Protein AF-A0A9E2JBS3-F1 (afdb_monomer)

Solvent-accessible surface area (backbone atoms only — not comparable to full-atom values): 6811 Å² total; per-residue (Å²): 110,53,57,52,73,62,52,55,71,36,64,72,59,61,75,48,50,37,86,82,54,33,52,64,58,55,45,61,73,42,52,77,79,53,98,64,44,78,82,52,82,75,61,72,73,41,30,28,50,31,36,39,32,53,93,94,44,78,44,39,32,37,34,39,38,42,78,88,48,79,41,70,43,29,64,49,94,67,58,65,69,61,54,50,55,51,40,38,75,77,50,38,95,75,54,71,74,45,70,38,59,66,47,70,72,57,49,54,50,52,32,59,76,50,74,103

Mean predicted aligned error: 6.2 Å

Radius of gyration: 14.6 Å; Cα contacts (8 Å, |Δi|>4): 167; chains: 1; bounding box: 32×40×29 Å

Nearest PDB structures (foldseek):
  6uz7-assembly1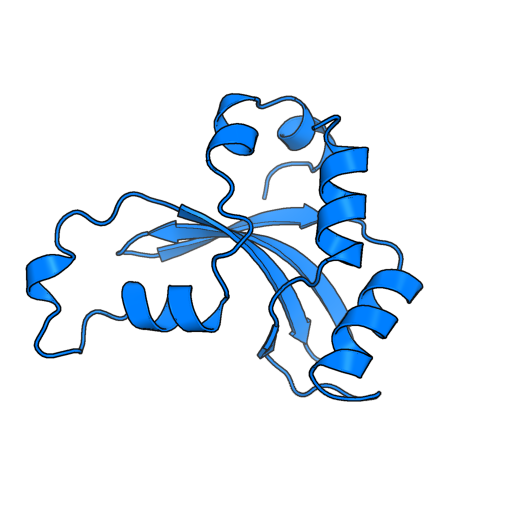_AD  TM=4.149E-01  e=2.545E+00  Kluyveromyces lactis
  3j6y-assembly1_L5  TM=4.535E-01  e=3.059E+00  Saccharomyces cerevisiae W303
  7old-assembly1_LD  TM=3.793E-01  e=2.545E+00  Thermochaetoides thermophila DSM 1495
  8s4y-assembly1_B  TM=1.796E-01  e=2.478E-01  Mus musculus

Foldseek 3Di:
DDEPVVQLVPVVNVVQEDQPDWPVNLCVLLPPPDPVSVVNPPPDWGWYWKWFDDPNDTWIFIWTGDSVDIDTPDTDPDDPVQRQVQCCVPARNDRDGDIGHGDPSVVVVVCVVSVD

Secondary structure (DSSP, 8-state):
---HHHHTT-HHHHHTEESS--HHHHHHHH-TTSTTGGGGTTPPPEEEEEEEEETTEEEEEEEEE-SS-EEEEEEE---HHHHHHHHHHHH-SSPPSEEEE--HHHHHHHHHHHT-

pLDDT: mean 84.28, std 11.68, range [48.59, 95.06]

Structure (mmCIF, N/CA/C/O backbone):
data_AF-A0A9E2JBS3-F1
#
_entry.id   AF-A0A9E2JBS3-F1
#
loop_
_atom_site.group_PDB
_atom_site.id
_atom_site.type_symbol
_atom_site.label_atom_id
_atom_site.label_alt_id
_atom_site.label_comp_id
_atom_site.label_asym_id
_atom_site.label_entity_id
_atom_site.label_seq_id
_atom_site.pdbx_PDB_ins_code
_atom_site.Cartn_x
_atom_site.Cartn_y
_atom_site.Cartn_z
_atom_site.occupancy
_atom_site.B_iso_or_equiv
_atom_site.auth_seq_id
_atom_site.auth_comp_id
_atom_site.auth_asym_id
_atom_site.auth_atom_id
_atom_site.pdbx_PDB_model_num
ATOM 1 N N . MET A 1 1 ? 2.990 -4.356 13.811 1.00 72.94 1 MET A N 1
ATOM 2 C CA . MET A 1 1 ? 2.050 -4.595 12.699 1.00 72.94 1 MET A CA 1
ATOM 3 C C . MET A 1 1 ? 0.724 -5.056 13.275 1.00 72.94 1 MET A C 1
ATOM 5 O O . MET A 1 1 ? 0.736 -5.843 14.217 1.00 72.94 1 MET A O 1
ATOM 9 N N . ARG A 1 2 ? -0.383 -4.508 12.773 1.00 83.75 2 ARG A N 1
ATOM 10 C CA . ARG A 1 2 ? -1.760 -4.911 13.084 1.00 83.75 2 ARG A CA 1
ATOM 11 C C . ARG A 1 2 ? -2.149 -6.144 12.271 1.00 83.75 2 ARG A C 1
ATOM 13 O O . ARG A 1 2 ? -1.603 -6.354 11.185 1.00 83.75 2 ARG A O 1
ATOM 20 N N . ASP A 1 3 ? -3.118 -6.904 12.770 1.00 89.62 3 ASP A N 1
ATOM 21 C CA . ASP A 1 3 ? -3.719 -8.004 12.017 1.00 89.62 3 ASP A CA 1
ATOM 22 C C . ASP A 1 3 ? -4.561 -7.473 10.844 1.00 89.62 3 ASP A C 1
ATOM 24 O O . ASP A 1 3 ? -5.251 -6.454 10.961 1.00 89.62 3 ASP A O 1
ATOM 28 N N . TRP A 1 4 ? -4.511 -8.166 9.705 1.00 89.06 4 TRP A N 1
ATOM 29 C CA . TRP A 1 4 ? -5.270 -7.793 8.509 1.00 89.06 4 TRP A CA 1
ATOM 30 C C . TRP A 1 4 ? -6.784 -7.796 8.761 1.00 89.06 4 TRP A C 1
ATOM 32 O O . TRP A 1 4 ? -7.492 -6.898 8.306 1.00 89.06 4 TRP A O 1
ATOM 42 N N . ASN A 1 5 ? -7.300 -8.762 9.526 1.00 87.88 5 ASN A N 1
ATOM 43 C CA . ASN A 1 5 ? -8.735 -8.864 9.793 1.00 87.88 5 ASN A CA 1
ATOM 44 C C . ASN A 1 5 ? -9.223 -7.772 10.745 1.00 87.88 5 ASN A C 1
ATOM 46 O O . ASN A 1 5 ? -10.348 -7.295 10.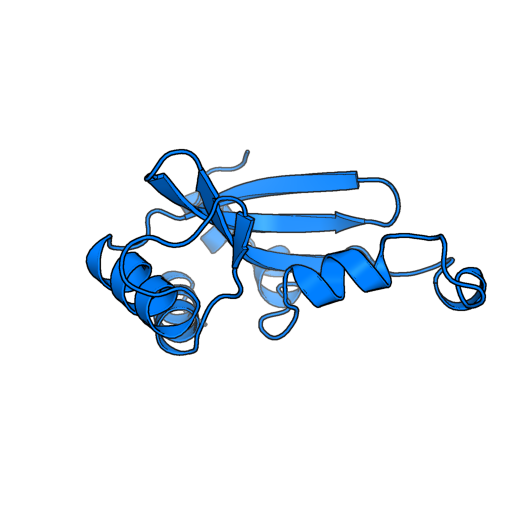601 1.00 87.88 5 ASN A O 1
ATOM 50 N N . GLU A 1 6 ? -8.386 -7.334 11.685 1.00 87.75 6 GLU A N 1
ATOM 51 C CA . GLU A 1 6 ? -8.694 -6.166 12.516 1.00 87.75 6 GLU A CA 1
ATOM 52 C C . GLU A 1 6 ? -8.755 -4.891 11.668 1.00 87.75 6 GLU A C 1
ATOM 54 O O . GLU A 1 6 ? -9.689 -4.099 11.807 1.00 87.75 6 GLU A O 1
ATOM 59 N N . LEU A 1 7 ? -7.805 -4.719 10.742 1.00 88.62 7 LEU A N 1
ATOM 60 C CA . LEU A 1 7 ? -7.732 -3.537 9.883 1.00 88.62 7 LEU A CA 1
ATOM 61 C C . LEU A 1 7 ? -8.937 -3.406 8.943 1.00 88.62 7 LEU A C 1
ATOM 63 O O . LEU A 1 7 ? -9.438 -2.298 8.756 1.00 88.62 7 LEU A O 1
ATOM 67 N N . LYS A 1 8 ? -9.452 -4.525 8.418 1.00 86.88 8 LYS A N 1
ATOM 68 C CA . LYS A 1 8 ? -10.666 -4.547 7.582 1.00 86.88 8 LYS A CA 1
ATOM 69 C C . LYS A 1 8 ? -11.908 -3.977 8.282 1.00 86.88 8 LYS A C 1
ATOM 71 O O . LYS A 1 8 ? -12.832 -3.529 7.614 1.00 86.88 8 LYS A O 1
ATOM 76 N N . ASN A 1 9 ? -11.941 -3.959 9.616 1.00 86.81 9 ASN A N 1
ATOM 77 C CA . ASN A 1 9 ? -13.067 -3.418 10.383 1.00 86.81 9 ASN A CA 1
ATOM 78 C C . ASN A 1 9 ? -12.898 -1.930 10.757 1.00 86.81 9 ASN A C 1
ATOM 80 O O . ASN A 1 9 ? -13.852 -1.294 11.214 1.00 86.81 9 ASN A O 1
ATOM 84 N N . ASP A 1 10 ? -11.712 -1.350 10.554 1.00 89.12 10 ASP A N 1
ATOM 85 C CA . ASP A 1 10 ? -11.393 0.034 10.914 1.00 89.12 10 ASP A CA 1
ATOM 86 C C . ASP A 1 10 ? -11.759 0.996 9.770 1.00 89.12 10 ASP A C 1
ATOM 88 O O . ASP A 1 10 ? -10.940 1.361 8.924 1.00 89.12 10 ASP A O 1
ATOM 92 N N . ARG A 1 11 ? -13.028 1.424 9.740 1.00 86.25 11 ARG A N 1
ATOM 93 C CA . ARG A 1 11 ? -13.557 2.315 8.689 1.00 86.25 11 ARG A CA 1
ATOM 94 C C . ARG A 1 11 ? -12.809 3.644 8.568 1.00 86.25 11 ARG A C 1
ATOM 96 O O . ARG A 1 11 ? -12.777 4.212 7.479 1.00 86.25 11 ARG A O 1
ATOM 103 N N . GLU A 1 12 ? -12.229 4.150 9.654 1.00 86.56 12 GLU A N 1
ATOM 104 C CA . GLU A 1 12 ? -11.441 5.387 9.627 1.00 86.56 12 GLU A CA 1
ATOM 105 C C . GLU A 1 12 ? -10.130 5.177 8.866 1.00 86.56 12 GLU A C 1
ATOM 107 O O . GLU A 1 12 ? -9.744 6.015 8.050 1.00 86.56 12 GLU A O 1
ATOM 112 N N . VAL A 1 13 ? -9.470 4.035 9.081 1.00 87.19 13 VAL A N 1
ATOM 113 C CA . VAL A 1 13 ? -8.275 3.653 8.320 1.00 87.19 13 VAL A CA 1
ATOM 114 C C . VAL A 1 13 ? -8.619 3.451 6.851 1.00 87.19 13 VAL A C 1
ATOM 116 O O . VAL A 1 13 ? -7.955 4.052 6.009 1.00 87.19 13 VAL A O 1
ATOM 119 N N . LEU A 1 14 ? -9.676 2.693 6.539 1.00 87.44 14 LEU A N 1
ATOM 120 C CA . LEU A 1 14 ? -10.071 2.404 5.154 1.00 87.44 14 LEU A CA 1
ATOM 121 C C . LEU A 1 14 ? -10.333 3.674 4.330 1.00 87.44 14 LEU A C 1
ATOM 123 O O . LEU A 1 14 ? -9.894 3.773 3.187 1.00 87.44 14 LEU A O 1
ATOM 127 N N . ARG A 1 15 ? -10.990 4.683 4.918 1.00 87.50 15 ARG A N 1
ATOM 128 C CA . ARG A 1 15 ? -11.279 5.963 4.240 1.00 87.50 15 ARG A CA 1
ATOM 129 C C . ARG A 1 15 ? -10.048 6.834 3.999 1.00 87.50 15 ARG A C 1
ATOM 131 O O . ARG A 1 15 ? -10.128 7.775 3.215 1.00 87.50 15 ARG A O 1
ATOM 138 N N . ARG A 1 16 ? -8.945 6.566 4.697 1.00 89.62 16 ARG A N 1
ATOM 139 C CA . ARG A 1 16 ? -7.684 7.310 4.578 1.00 89.62 16 ARG A CA 1
ATOM 140 C C . ARG A 1 16 ? -6.690 6.658 3.620 1.00 89.62 16 ARG A C 1
ATOM 142 O O . ARG A 1 16 ? -5.609 7.216 3.438 1.00 89.62 16 ARG A O 1
ATOM 149 N N . ILE A 1 17 ? -7.021 5.489 3.069 1.00 91.19 17 ILE A N 1
ATOM 150 C CA . ILE A 1 17 ? -6.180 4.806 2.090 1.00 91.19 17 ILE A CA 1
ATOM 151 C C . ILE A 1 17 ? -6.217 5.603 0.791 1.00 91.19 17 ILE A C 1
ATOM 153 O O . ILE A 1 17 ? -7.269 5.781 0.178 1.00 91.19 17 ILE A O 1
ATOM 157 N N . ASP A 1 18 ? -5.047 6.081 0.400 1.00 90.31 18 ASP A N 1
ATOM 158 C CA . ASP A 1 18 ? -4.783 6.624 -0.913 1.00 90.31 18 ASP A CA 1
ATOM 159 C C . ASP A 1 18 ? -4.420 5.461 -1.841 1.00 90.31 18 ASP A C 1
ATOM 161 O O . ASP A 1 18 ? -3.400 4.789 -1.668 1.00 90.31 18 ASP A O 1
ATOM 165 N N . TRP A 1 19 ? -5.322 5.175 -2.777 1.00 89.00 19 TRP A N 1
ATOM 166 C CA . TRP A 1 19 ? -5.190 4.071 -3.723 1.00 89.00 19 TRP A CA 1
ATOM 167 C C . TRP A 1 19 ? -4.288 4.417 -4.903 1.00 89.00 19 TRP A C 1
ATOM 169 O O . TRP A 1 19 ? -3.769 3.505 -5.548 1.00 89.00 19 TRP A O 1
ATOM 179 N N . ASP A 1 20 ? -4.135 5.709 -5.194 1.00 87.81 20 ASP A N 1
ATOM 180 C CA . ASP A 1 20 ? -3.410 6.211 -6.358 1.00 87.81 20 ASP A CA 1
ATOM 181 C C . ASP A 1 20 ? -1.968 6.595 -6.009 1.00 87.81 20 ASP A C 1
ATOM 183 O O . ASP A 1 20 ? -1.122 6.633 -6.899 1.00 87.81 20 ASP A O 1
ATOM 187 N N . LEU A 1 21 ? -1.661 6.811 -4.725 1.00 87.56 21 LEU A N 1
ATOM 188 C CA . LEU A 1 21 ? -0.308 7.123 -4.278 1.00 87.56 21 LEU A CA 1
ATOM 189 C C . LEU A 1 21 ? 0.660 5.950 -4.485 1.00 87.56 21 LEU A C 1
ATOM 191 O O . LEU A 1 21 ?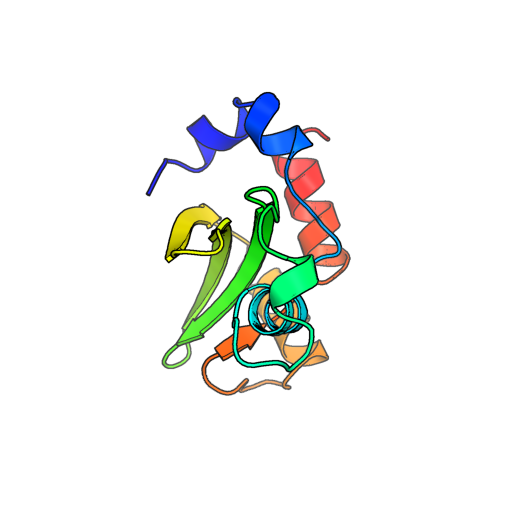 0.576 4.908 -3.827 1.00 87.56 21 LEU A O 1
ATOM 195 N N . THR A 1 22 ? 1.663 6.167 -5.332 1.00 88.31 22 THR A N 1
ATOM 196 C CA . THR A 1 22 ? 2.735 5.195 -5.561 1.00 88.31 22 THR A CA 1
ATOM 197 C C . THR A 1 22 ? 3.863 5.314 -4.525 1.00 88.31 22 THR A C 1
ATOM 199 O O . THR A 1 22 ? 4.101 6.390 -3.964 1.00 88.31 22 THR A O 1
ATOM 202 N N . PRO A 1 23 ? 4.650 4.242 -4.291 1.00 85.44 23 PRO A N 1
ATOM 203 C CA . PRO A 1 23 ? 5.829 4.309 -3.423 1.00 85.44 23 PRO A CA 1
ATOM 204 C C . PRO A 1 23 ? 6.843 5.371 -3.857 1.00 85.44 23 PRO A C 1
ATOM 206 O O . PRO A 1 23 ? 7.479 5.998 -3.010 1.00 85.44 23 PRO A O 1
ATOM 209 N N . GLN A 1 24 ? 6.983 5.594 -5.168 1.00 85.00 24 GLN A N 1
ATOM 210 C CA . GLN A 1 24 ? 7.866 6.618 -5.715 1.00 85.00 24 GLN A CA 1
ATOM 211 C C . GLN A 1 24 ? 7.363 8.026 -5.377 1.00 85.00 24 GLN A C 1
ATOM 213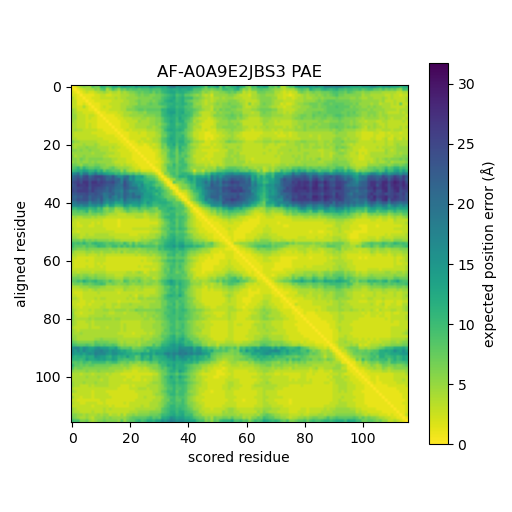 O O . GLN A 1 24 ? 8.125 8.827 -4.837 1.00 85.00 24 GLN A O 1
ATOM 218 N N . GLU A 1 25 ? 6.083 8.321 -5.605 1.00 82.81 25 GLU A N 1
ATOM 219 C CA . GLU A 1 25 ? 5.491 9.614 -5.236 1.00 82.81 25 GLU A CA 1
ATOM 220 C C . GLU A 1 25 ? 5.535 9.841 -3.720 1.00 82.81 25 GLU A C 1
ATOM 222 O O . GLU A 1 25 ? 5.878 10.929 -3.255 1.00 82.81 25 GLU A O 1
ATOM 227 N N . ALA A 1 26 ? 5.276 8.800 -2.924 1.00 84.00 26 ALA A N 1
ATOM 228 C CA . ALA A 1 26 ? 5.410 8.850 -1.471 1.00 84.00 26 ALA A CA 1
ATOM 229 C C . ALA A 1 26 ? 6.866 9.083 -1.028 1.00 84.00 26 ALA A C 1
ATOM 231 O O . ALA A 1 26 ? 7.133 9.726 -0.008 1.00 84.00 26 ALA A O 1
ATOM 232 N N . TYR A 1 27 ? 7.841 8.564 -1.766 1.00 81.44 27 TYR A N 1
ATOM 233 C CA . TYR A 1 27 ? 9.246 8.838 -1.510 1.00 81.44 27 TYR A CA 1
ATOM 234 C C . TYR A 1 27 ? 9.585 10.297 -1.838 1.00 81.44 27 TYR A C 1
ATOM 236 O O . TYR A 1 27 ? 10.136 10.991 -0.983 1.00 81.44 27 TYR A O 1
ATOM 244 N N . GLU A 1 28 ? 9.191 10.787 -3.013 1.00 79.06 28 GLU A N 1
ATOM 245 C CA . GLU A 1 28 ? 9.441 12.157 -3.477 1.00 79.06 28 GLU A CA 1
ATOM 246 C C . GLU A 1 28 ? 8.763 13.220 -2.598 1.00 79.06 28 GLU A C 1
ATOM 248 O O . GLU A 1 28 ? 9.394 14.215 -2.230 1.00 79.06 28 GLU A O 1
ATOM 253 N N . ALA A 1 29 ? 7.507 12.999 -2.200 1.00 73.56 29 ALA A N 1
ATOM 254 C CA . ALA A 1 29 ? 6.745 13.935 -1.375 1.00 73.56 29 ALA A CA 1
ATOM 255 C C . ALA A 1 29 ? 7.291 14.049 0.059 1.00 73.56 29 ALA A C 1
ATOM 257 O O . ALA A 1 29 ? 7.277 15.132 0.650 1.00 73.56 29 ALA A O 1
ATOM 258 N N . TYR A 1 30 ? 7.794 12.945 0.625 1.00 71.75 30 TYR A N 1
ATOM 259 C CA . TYR A 1 30 ? 8.215 12.883 2.029 1.00 71.75 30 TYR A CA 1
ATOM 260 C C . TYR A 1 30 ? 9.739 12.960 2.229 1.00 71.75 30 TYR A C 1
ATOM 262 O O . TYR A 1 30 ? 10.191 13.200 3.351 1.00 71.75 30 TYR A O 1
ATOM 270 N N . GLN A 1 31 ? 10.557 12.822 1.179 1.00 64.81 31 GLN A N 1
ATOM 271 C CA . GLN A 1 31 ? 11.982 13.158 1.234 1.00 64.81 31 GLN A CA 1
ATOM 272 C C . GLN A 1 31 ? 12.197 14.663 1.083 1.00 64.81 31 GLN A C 1
ATOM 274 O O . GLN A 1 31 ? 12.505 15.195 0.018 1.00 64.81 31 GLN A O 1
ATOM 279 N N . LEU A 1 32 ? 12.081 15.365 2.208 1.00 59.28 32 LEU A N 1
ATOM 280 C CA . LEU A 1 32 ? 12.451 16.770 2.381 1.00 59.28 32 LEU A CA 1
ATOM 281 C C . LEU A 1 32 ? 13.956 17.013 2.100 1.00 59.28 32 LEU A C 1
ATOM 283 O O . LEU A 1 32 ? 14.751 17.190 3.020 1.00 59.28 32 LEU A O 1
ATOM 287 N N . LYS A 1 33 ? 14.357 17.047 0.823 1.00 51.56 33 LYS A N 1
ATOM 288 C CA . LYS A 1 33 ? 15.612 17.661 0.330 1.00 51.56 33 LYS A CA 1
ATOM 289 C C . LYS A 1 33 ? 15.432 18.460 -0.969 1.00 51.56 33 LYS A C 1
ATOM 291 O O . LYS A 1 33 ? 16.409 18.937 -1.536 1.00 51.56 33 LYS A O 1
ATOM 296 N N . SER A 1 34 ? 14.200 18.630 -1.444 1.00 48.59 34 SER A N 1
ATOM 297 C CA . SER A 1 34 ? 13.903 19.482 -2.599 1.00 48.59 34 SER A CA 1
ATOM 298 C C . SER A 1 34 ? 13.741 20.947 -2.172 1.00 48.59 34 SER A C 1
ATOM 300 O O . SER A 1 34 ? 13.237 21.230 -1.087 1.00 48.59 34 SER A O 1
ATOM 302 N N . ILE A 1 35 ? 14.119 21.893 -3.039 1.00 52.66 35 ILE A N 1
ATOM 303 C CA . ILE A 1 35 ? 14.021 23.357 -2.838 1.00 52.66 35 ILE A CA 1
ATOM 304 C C . ILE A 1 35 ? 12.592 23.816 -2.456 1.00 52.66 35 ILE A C 1
ATOM 306 O O . ILE A 1 35 ? 12.412 24.873 -1.852 1.00 52.66 35 ILE A O 1
ATOM 310 N N . ASN A 1 36 ? 11.575 22.986 -2.716 1.00 54.03 36 ASN A N 1
ATOM 311 C CA . ASN A 1 36 ? 10.170 23.226 -2.366 1.00 54.03 36 ASN A CA 1
ATOM 312 C C . ASN A 1 36 ? 9.706 22.589 -1.040 1.00 54.03 36 ASN A C 1
ATOM 314 O O . ASN A 1 36 ? 8.517 22.640 -0.727 1.00 54.03 36 ASN A O 1
ATOM 318 N N . ALA A 1 37 ? 10.623 22.038 -0.237 1.00 52.03 37 ALA A N 1
ATOM 319 C CA . ALA A 1 37 ? 10.377 21.439 1.082 1.00 52.03 37 ALA A CA 1
ATOM 320 C C . ALA A 1 37 ? 9.500 22.298 2.019 1.00 52.03 37 ALA A C 1
ATOM 322 O O . ALA A 1 37 ? 8.751 21.774 2.841 1.00 52.03 37 ALA A O 1
ATOM 323 N N . TRP A 1 38 ? 9.553 23.625 1.873 1.00 50.53 38 TRP A N 1
ATOM 324 C CA . TRP A 1 38 ? 8.762 24.574 2.655 1.00 50.53 38 TRP A CA 1
ATOM 325 C C . TRP A 1 38 ? 7.243 24.445 2.449 1.00 50.53 38 TRP A C 1
ATOM 327 O O . TRP A 1 38 ? 6.494 24.765 3.372 1.00 50.53 38 TRP A O 1
ATOM 337 N N . LYS A 1 39 ? 6.780 23.942 1.293 1.00 55.31 39 LYS A N 1
ATOM 338 C CA . LYS A 1 39 ? 5.347 23.731 1.005 1.00 55.31 39 LYS A CA 1
ATOM 339 C C . LYS A 1 39 ? 4.745 22.543 1.758 1.00 55.31 39 LYS A C 1
ATOM 341 O O . LYS A 1 39 ? 3.537 22.490 1.944 1.00 55.31 39 LYS A O 1
ATOM 346 N N . TYR A 1 40 ? 5.581 21.616 2.219 1.00 55.94 40 TYR A N 1
ATOM 347 C CA . TYR A 1 40 ? 5.157 20.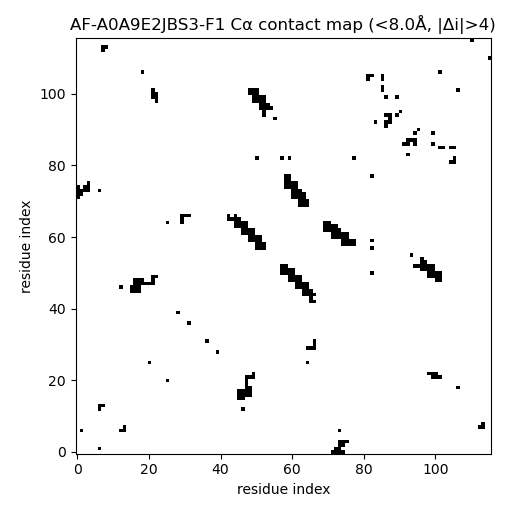323 2.756 1.00 55.94 40 TYR A CA 1
ATOM 348 C C . TYR A 1 40 ? 5.265 20.223 4.281 1.00 55.94 40 TYR A C 1
ATOM 350 O O . TYR A 1 40 ? 5.134 19.139 4.840 1.00 55.94 40 TYR A O 1
ATOM 358 N N . ARG A 1 41 ? 5.461 21.353 4.980 1.00 56.31 41 ARG A N 1
ATOM 359 C CA . ARG A 1 41 ? 5.609 21.419 6.450 1.00 56.31 41 ARG A CA 1
ATOM 360 C C . ARG A 1 41 ? 4.410 20.851 7.230 1.00 56.31 41 ARG A C 1
ATOM 362 O O . ARG A 1 41 ? 4.539 20.602 8.424 1.00 56.31 41 ARG A O 1
ATOM 369 N N . SER A 1 42 ? 3.277 20.644 6.559 1.00 62.91 42 SER A N 1
ATOM 370 C CA . SER A 1 42 ? 2.030 20.102 7.104 1.00 62.91 42 SER A CA 1
ATOM 371 C C . SER A 1 42 ? 1.431 18.988 6.234 1.00 62.91 42 SER A C 1
ATOM 373 O O . SER A 1 42 ? 0.207 18.888 6.158 1.00 62.91 42 SER A O 1
ATOM 375 N N . LEU A 1 43 ? 2.248 18.180 5.541 1.00 67.31 43 LEU A N 1
ATOM 376 C CA . LEU A 1 43 ? 1.706 17.009 4.841 1.00 67.31 43 LEU A CA 1
ATOM 377 C C . LEU A 1 43 ? 1.009 16.080 5.852 1.00 67.31 43 LEU A C 1
ATOM 379 O O . LEU A 1 43 ? 1.649 15.673 6.830 1.00 67.31 43 LEU A O 1
ATOM 383 N N . PRO A 1 44 ? -0.284 15.770 5.652 1.00 75.25 44 PRO A N 1
ATOM 384 C CA . PRO A 1 44 ? -0.999 14.850 6.520 1.00 75.25 44 PRO A CA 1
ATOM 385 C C . PRO A 1 44 ? -0.435 13.438 6.359 1.00 75.25 44 PRO A C 1
ATOM 387 O O . PRO A 1 44 ? 0.051 13.069 5.296 1.00 75.25 44 PRO A O 1
ATOM 390 N N . GLU A 1 45 ? -0.518 12.627 7.412 1.00 84.50 45 GLU A N 1
ATOM 391 C CA . GLU A 1 45 ? -0.128 11.221 7.313 1.00 84.50 45 GLU A CA 1
ATOM 392 C C . GLU A 1 45 ? -1.015 10.498 6.292 1.00 84.50 45 GLU A C 1
ATOM 394 O O . GLU A 1 45 ? -2.247 10.539 6.404 1.00 84.50 45 GLU A O 1
ATOM 399 N N . THR A 1 46 ? -0.383 9.801 5.351 1.00 87.50 46 THR A N 1
ATOM 400 C CA . THR A 1 46 ? -1.060 9.066 4.275 1.00 87.50 46 THR A CA 1
ATOM 401 C C . THR A 1 46 ? -0.867 7.566 4.440 1.00 87.50 46 THR A C 1
ATOM 403 O O . THR A 1 46 ? 0.170 7.117 4.932 1.00 87.50 46 THR A O 1
ATOM 406 N N . LEU A 1 47 ? -1.875 6.797 4.045 1.00 92.38 47 LEU A N 1
ATOM 407 C CA . LEU A 1 47 ? -1.851 5.341 4.002 1.00 92.38 47 LEU A CA 1
ATOM 408 C C . LEU A 1 47 ? -1.901 4.911 2.540 1.00 92.38 47 LEU A C 1
ATOM 410 O O . LEU A 1 47 ? -2.764 5.396 1.825 1.00 92.38 47 LEU A O 1
ATOM 414 N N . TYR A 1 48 ? -1.015 4.027 2.101 1.00 93.81 48 TYR A N 1
ATOM 415 C CA . TYR A 1 48 ? -1.047 3.493 0.736 1.00 93.81 48 TYR A CA 1
ATOM 416 C C . TYR A 1 48 ? -0.556 2.050 0.708 1.00 93.81 48 TYR A C 1
ATOM 418 O O . TYR A 1 48 ? 0.171 1.607 1.604 1.00 93.81 48 TYR A O 1
ATOM 426 N N . PHE A 1 49 ? -0.961 1.318 -0.324 1.00 95.00 49 PHE A N 1
ATOM 427 C CA . PHE A 1 49 ? -0.520 -0.052 -0.547 1.00 95.00 49 PHE A CA 1
ATOM 428 C C . PHE A 1 49 ? 0.701 -0.106 -1.453 1.00 95.00 49 PHE A C 1
ATOM 430 O O . PHE A 1 49 ? 0.790 0.615 -2.447 1.00 95.00 49 PHE A O 1
ATOM 437 N N . CYS A 1 50 ? 1.627 -1.004 -1.141 1.00 94.25 50 CYS A N 1
ATOM 438 C CA . CYS A 1 50 ? 2.747 -1.302 -2.017 1.00 94.25 50 CYS A CA 1
ATOM 439 C C . CYS A 1 50 ? 3.106 -2.781 -1.994 1.00 94.25 50 CYS A C 1
ATOM 441 O O . CYS A 1 50 ? 2.859 -3.496 -1.019 1.00 94.25 50 CYS A O 1
ATOM 443 N N . ILE A 1 51 ? 3.716 -3.231 -3.084 1.00 94.06 51 ILE A N 1
ATOM 444 C CA . ILE A 1 51 ? 4.327 -4.549 -3.159 1.00 94.06 51 ILE A CA 1
ATOM 445 C C . ILE A 1 51 ? 5.795 -4.392 -2.778 1.00 94.06 51 ILE A C 1
ATOM 447 O O . ILE A 1 51 ? 6.567 -3.749 -3.489 1.00 94.06 51 ILE A O 1
ATOM 451 N N . PHE A 1 52 ? 6.190 -4.979 -1.657 1.00 92.56 52 PHE A N 1
ATOM 452 C CA . PHE A 1 52 ? 7.579 -5.043 -1.231 1.00 92.56 52 PHE A CA 1
ATOM 453 C C . PHE A 1 52 ? 8.225 -6.320 -1.764 1.00 92.56 52 PHE A C 1
ATOM 455 O O . PHE A 1 52 ? 7.761 -7.420 -1.462 1.00 92.56 52 PHE A O 1
ATOM 462 N N . VAL A 1 53 ? 9.296 -6.179 -2.544 1.00 91.75 53 VAL A N 1
ATOM 463 C CA . VAL A 1 53 ? 10.072 -7.299 -3.088 1.00 91.75 53 VAL A CA 1
ATOM 464 C C . VAL A 1 53 ? 11.435 -7.349 -2.418 1.00 91.75 53 VAL A C 1
ATOM 466 O O . VAL A 1 53 ? 12.222 -6.399 -2.489 1.00 91.75 53 VAL A O 1
ATOM 469 N N . TRP A 1 54 ? 11.738 -8.490 -1.805 1.00 88.56 54 TRP A N 1
ATOM 470 C CA . TRP A 1 54 ? 13.030 -8.748 -1.187 1.00 88.56 54 TRP A CA 1
ATOM 471 C C . TRP A 1 54 ? 13.444 -10.212 -1.324 1.00 88.56 54 TRP A C 1
ATOM 473 O O . TRP A 1 54 ? 12.759 -11.105 -0.838 1.00 88.56 54 TRP A O 1
ATOM 483 N N . GLN A 1 55 ? 14.601 -10.450 -1.948 1.00 84.06 55 GLN A N 1
ATOM 484 C CA . GLN A 1 55 ? 15.221 -11.777 -2.099 1.00 84.06 55 GLN A CA 1
ATOM 485 C C . GLN A 1 55 ? 14.260 -12.819 -2.698 1.00 84.06 55 GLN A C 1
ATOM 487 O O . GLN A 1 55 ? 14.130 -13.920 -2.173 1.00 84.06 55 GLN A O 1
ATOM 492 N N . GLY A 1 56 ? 13.553 -12.457 -3.774 1.00 78.81 56 GLY A N 1
ATOM 493 C CA . GLY A 1 56 ? 12.603 -13.349 -4.451 1.00 78.81 56 GLY A CA 1
ATOM 494 C C . GLY A 1 56 ? 11.265 -13.541 -3.725 1.00 78.81 56 GLY A C 1
ATOM 495 O O . GLY A 1 56 ? 10.423 -14.302 -4.190 1.00 78.81 56 GLY A O 1
ATOM 496 N N . HIS A 1 57 ? 11.037 -12.848 -2.606 1.00 86.12 57 HIS A N 1
ATOM 497 C CA . HIS A 1 57 ? 9.752 -12.832 -1.912 1.00 86.12 57 HIS A CA 1
ATOM 498 C C . HIS A 1 57 ? 9.041 -11.497 -2.124 1.00 86.12 57 HIS A C 1
ATOM 500 O O . HIS A 1 57 ? 9.610 -10.439 -1.851 1.00 86.12 57 HIS A O 1
ATOM 506 N N . SER A 1 58 ? 7.781 -11.551 -2.557 1.00 91.00 58 SER A N 1
ATOM 507 C CA . SER A 1 58 ? 6.900 -10.389 -2.680 1.00 91.00 58 SER A CA 1
ATOM 508 C C . SER A 1 58 ? 5.846 -10.382 -1.579 1.00 91.00 58 SER A C 1
ATOM 510 O O . SER A 1 58 ? 5.168 -11.390 -1.374 1.00 91.00 58 SER A O 1
ATOM 512 N N . ARG A 1 59 ? 5.668 -9.246 -0.907 1.00 93.62 59 ARG A N 1
ATOM 513 C CA . ARG A 1 59 ? 4.654 -9.048 0.138 1.00 93.62 59 ARG A CA 1
ATOM 514 C C . ARG A 1 59 ? 3.819 -7.822 -0.182 1.00 93.62 59 ARG A C 1
ATOM 516 O O . ARG A 1 59 ? 4.373 -6.791 -0.554 1.00 93.62 59 ARG A O 1
ATOM 523 N N . LEU A 1 60 ? 2.504 -7.919 -0.025 1.00 94.75 60 LEU A N 1
ATOM 524 C CA . LEU A 1 60 ? 1.618 -6.764 -0.127 1.00 94.75 60 LEU A CA 1
ATOM 525 C C . LEU A 1 60 ? 1.516 -6.097 1.243 1.00 94.75 60 LEU A C 1
ATOM 527 O O . LEU A 1 60 ? 1.170 -6.749 2.227 1.00 94.75 60 LEU A O 1
ATOM 531 N N . MET A 1 61 ? 1.832 -4.809 1.321 1.00 94.56 61 MET A N 1
ATOM 532 C CA . MET A 1 61 ? 1.926 -4.091 2.590 1.00 94.56 61 MET A CA 1
ATOM 533 C C . MET A 1 61 ? 1.107 -2.810 2.558 1.00 94.56 61 MET A C 1
ATOM 535 O O . MET A 1 61 ? 1.133 -2.074 1.573 1.00 94.56 61 MET A O 1
ATOM 539 N N . LEU A 1 62 ? 0.418 -2.522 3.663 1.00 94.19 62 LEU A N 1
ATOM 540 C CA . LEU A 1 62 ? -0.134 -1.196 3.919 1.00 94.19 62 LEU A CA 1
ATOM 541 C C . LEU A 1 62 ? 0.903 -0.366 4.668 1.00 94.19 62 LEU A C 1
ATOM 543 O O . LEU A 1 62 ? 1.280 -0.699 5.797 1.00 94.19 62 LEU A O 1
ATOM 547 N N . ILE A 1 63 ? 1.325 0.737 4.066 1.00 92.88 63 ILE A N 1
ATOM 548 C CA . ILE A 1 63 ? 2.321 1.635 4.636 1.00 92.88 63 ILE A CA 1
ATOM 549 C C . ILE A 1 63 ? 1.643 2.913 5.103 1.00 92.88 63 ILE A C 1
ATOM 551 O O . ILE A 1 63 ? 0.920 3.563 4.351 1.00 92.88 63 ILE A O 1
ATOM 555 N N . LYS A 1 64 ? 1.933 3.313 6.340 1.00 91.25 64 LYS A N 1
ATOM 556 C CA . LYS A 1 64 ? 1.645 4.651 6.844 1.00 91.25 64 LYS A CA 1
ATOM 557 C C . LYS A 1 64 ? 2.879 5.518 6.675 1.00 91.25 64 LYS A C 1
ATOM 559 O O . LYS A 1 64 ? 3.935 5.255 7.254 1.00 91.25 64 LYS A O 1
ATOM 564 N N . ARG A 1 65 ? 2.742 6.587 5.902 1.00 87.50 65 ARG A N 1
ATOM 565 C CA . ARG A 1 65 ? 3.813 7.538 5.633 1.00 87.50 65 ARG A CA 1
ATOM 566 C C . ARG A 1 65 ? 3.532 8.867 6.307 1.00 87.50 65 ARG A C 1
ATOM 568 O O . ARG A 1 65 ? 2.446 9.431 6.209 1.00 87.50 65 ARG A O 1
ATOM 575 N N . SER A 1 66 ? 4.550 9.358 6.998 1.00 83.88 66 SER A N 1
ATOM 576 C CA . SER A 1 66 ? 4.597 10.684 7.600 1.00 83.88 66 SER A CA 1
ATOM 577 C C . SER A 1 66 ? 5.918 11.357 7.231 1.00 83.88 66 SER A C 1
ATOM 579 O O . SER A 1 66 ? 6.856 10.700 6.779 1.00 83.88 66 SER A O 1
ATOM 581 N N . LEU A 1 67 ? 6.036 12.664 7.481 1.00 74.44 67 LEU A N 1
ATOM 582 C CA . LEU A 1 67 ? 7.289 13.406 7.258 1.00 74.44 67 LEU A CA 1
ATOM 583 C C . LEU A 1 67 ? 8.475 12.865 8.071 1.00 74.44 67 LEU A C 1
ATOM 585 O O . LEU A 1 67 ? 9.622 13.149 7.740 1.00 74.44 67 LEU A O 1
ATOM 589 N N . LYS A 1 68 ? 8.209 12.129 9.157 1.00 73.06 68 LYS A N 1
ATOM 590 C CA . LYS A 1 68 ? 9.238 11.611 10.067 1.00 73.06 68 LYS A CA 1
ATOM 591 C C .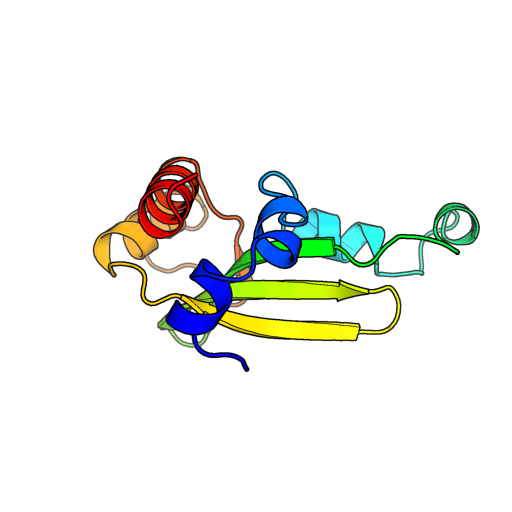 LYS A 1 68 ? 9.599 10.157 9.787 1.00 73.06 68 LYS A C 1
ATOM 593 O O . LYS A 1 68 ? 10.756 9.790 9.953 1.00 73.06 68 LYS A O 1
ATOM 598 N N . GLN A 1 69 ? 8.618 9.335 9.416 1.00 80.81 69 GLN A N 1
ATOM 599 C CA . GLN A 1 69 ? 8.793 7.887 9.321 1.00 80.81 69 GLN A CA 1
ATOM 600 C C . GLN A 1 69 ? 7.862 7.235 8.292 1.00 80.81 69 GLN A C 1
ATOM 602 O O . GLN A 1 69 ? 6.768 7.737 8.012 1.00 80.81 69 GLN A O 1
ATOM 607 N N . SER A 1 70 ? 8.313 6.085 7.790 1.00 86.88 70 SER A N 1
ATOM 608 C CA . SER A 1 70 ? 7.486 5.053 7.159 1.00 86.88 70 SER A CA 1
ATOM 609 C C . SER A 1 70 ? 7.215 3.968 8.186 1.00 86.88 70 SER A C 1
ATOM 611 O O . SER A 1 70 ? 8.160 3.481 8.801 1.00 86.88 70 SER A O 1
ATOM 613 N N . GLU A 1 71 ? 5.959 3.582 8.346 1.00 90.38 71 GLU A N 1
ATOM 614 C CA . GLU A 1 71 ? 5.548 2.509 9.244 1.00 90.38 71 GLU A CA 1
ATOM 615 C C . GLU A 1 71 ? 4.757 1.456 8.467 1.00 90.38 71 GLU A C 1
ATOM 617 O O . GLU A 1 71 ? 3.816 1.778 7.744 1.00 90.38 71 GLU A O 1
ATOM 622 N N . GLU A 1 72 ? 5.140 0.194 8.627 1.00 92.06 72 GLU A N 1
ATOM 623 C CA . GLU A 1 72 ? 4.423 -0.961 8.090 1.00 92.06 72 GLU A CA 1
ATOM 624 C C . GLU A 1 72 ? 3.240 -1.285 9.006 1.00 92.06 72 GLU A C 1
ATOM 626 O O . GLU A 1 72 ? 3.403 -1.763 10.134 1.00 92.06 72 GLU A O 1
ATOM 631 N N . ILE A 1 73 ? 2.028 -0.992 8.535 1.00 93.25 73 ILE A N 1
ATOM 632 C CA . ILE A 1 73 ? 0.819 -1.157 9.340 1.00 93.25 73 ILE A CA 1
ATOM 633 C C . ILE A 1 73 ? 0.407 -2.616 9.375 1.00 93.25 73 ILE A C 1
ATOM 635 O O . ILE A 1 73 ? 0.217 -3.162 10.461 1.00 93.25 73 ILE A O 1
ATOM 639 N N . THR A 1 74 ? 0.275 -3.250 8.215 1.00 93.44 74 THR A N 1
ATOM 640 C CA . THR A 1 74 ? -0.132 -4.652 8.112 1.00 93.44 74 THR A CA 1
ATOM 641 C C . THR A 1 74 ? 0.398 -5.275 6.826 1.00 93.44 74 THR A C 1
ATOM 643 O O . THR A 1 74 ? 0.619 -4.576 5.833 1.00 93.44 74 THR A O 1
ATOM 646 N N . GLU A 1 75 ? 0.611 -6.585 6.873 1.00 94.31 75 GLU A N 1
ATOM 647 C CA . GLU A 1 75 ? 0.899 -7.413 5.706 1.00 94.31 75 GLU A CA 1
ATOM 648 C C . GLU A 1 75 ? -0.409 -8.062 5.257 1.00 94.31 75 GLU A C 1
ATOM 650 O O . GLU A 1 75 ? -1.146 -8.630 6.066 1.00 94.31 75 GLU A O 1
ATOM 655 N N . VAL A 1 76 ? -0.710 -7.939 3.969 1.00 93.88 76 VAL A N 1
ATOM 656 C CA . VAL A 1 76 ? -1.945 -8.441 3.381 1.00 93.88 76 VAL A CA 1
ATOM 657 C C . VAL A 1 76 ? -1.676 -9.805 2.741 1.00 93.88 76 VAL A C 1
ATOM 659 O O . VAL A 1 76 ? -0.775 -9.906 1.902 1.00 93.88 76 VAL A O 1
ATOM 662 N N . PRO A 1 77 ? -2.454 -10.851 3.077 1.00 92.06 77 PRO A N 1
ATOM 663 C CA . PRO A 1 77 ? -2.285 -12.190 2.518 1.00 92.06 77 PRO A CA 1
ATOM 664 C C . PRO A 1 77 ? -2.863 -12.275 1.094 1.00 92.06 77 PRO A C 1
ATOM 666 O O . PRO A 1 77 ? -3.877 -12.929 0.856 1.00 92.06 77 PRO A O 1
ATOM 669 N N . ALA A 1 78 ? -2.236 -11.578 0.145 1.00 91.50 78 ALA A N 1
ATOM 670 C CA . ALA A 1 78 ? -2.640 -11.585 -1.257 1.00 91.50 78 ALA A CA 1
ATOM 671 C C . ALA A 1 78 ? -2.304 -12.918 -1.953 1.00 91.50 78 ALA A C 1
ATOM 673 O O . ALA A 1 78 ? -1.257 -13.509 -1.668 1.00 91.50 78 ALA A O 1
ATOM 674 N N . PRO A 1 79 ? -3.143 -13.391 -2.897 1.00 93.19 79 PRO A N 1
ATOM 675 C CA . PRO A 1 79 ? -2.836 -14.567 -3.704 1.00 93.19 79 PRO A CA 1
ATOM 676 C C . PRO A 1 79 ? -1.514 -14.408 -4.466 1.00 93.19 79 PRO A C 1
ATOM 678 O O . PRO A 1 79 ? -1.278 -13.381 -5.103 1.00 93.19 79 PRO A O 1
ATOM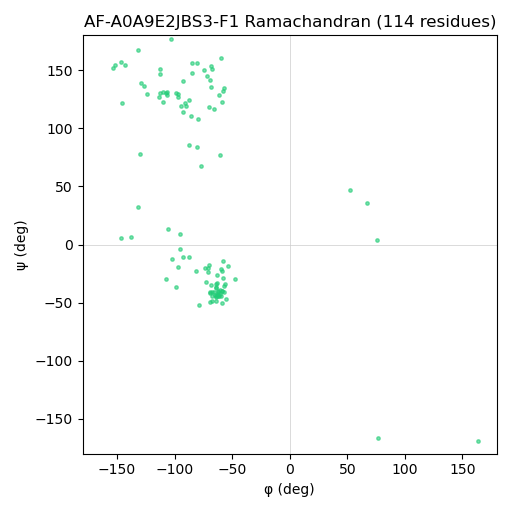 681 N N . ALA A 1 80 ? -0.669 -15.442 -4.447 1.00 89.94 80 ALA A N 1
ATOM 682 C CA . ALA A 1 80 ? 0.648 -15.405 -5.088 1.00 89.94 80 ALA A CA 1
ATOM 683 C C . ALA A 1 80 ? 0.561 -15.116 -6.597 1.00 89.94 80 ALA A C 1
ATOM 685 O O . ALA A 1 80 ? 1.329 -14.306 -7.108 1.00 89.94 80 ALA A O 1
ATOM 686 N N . ASP A 1 81 ? -0.419 -15.704 -7.288 1.00 91.44 81 ASP A N 1
ATOM 687 C CA . ASP A 1 81 ? -0.625 -15.504 -8.728 1.00 91.44 81 ASP A CA 1
ATOM 688 C C . ASP A 1 81 ? -0.981 -14.049 -9.063 1.00 91.44 81 ASP A C 1
ATOM 690 O O . ASP A 1 81 ? -0.534 -13.505 -10.074 1.00 91.44 81 ASP A O 1
ATOM 694 N N . LEU A 1 82 ? -1.753 -13.395 -8.187 1.00 93.50 82 LEU A N 1
ATOM 695 C CA . LEU A 1 82 ? -2.133 -11.992 -8.340 1.00 93.50 82 LEU A CA 1
ATOM 696 C C . LEU A 1 82 ? -0.908 -11.081 -8.195 1.00 93.50 82 LEU A C 1
ATOM 698 O O . LEU A 1 82 ? -0.693 -10.188 -9.014 1.00 93.50 82 LEU A O 1
ATOM 702 N N . MET A 1 83 ? -0.073 -11.355 -7.191 1.00 92.31 83 MET A N 1
ATOM 703 C CA . MET A 1 83 ? 1.176 -10.628 -6.948 1.00 92.31 83 MET A CA 1
ATOM 704 C C . MET A 1 83 ? 2.178 -10.818 -8.090 1.00 92.31 83 MET A C 1
ATOM 706 O O . MET A 1 83 ? 2.768 -9.844 -8.559 1.00 92.31 83 MET A O 1
ATOM 710 N N . ALA A 1 84 ? 2.339 -12.052 -8.571 1.00 90.06 84 ALA A N 1
ATOM 711 C CA . ALA A 1 84 ? 3.221 -12.371 -9.689 1.00 90.06 84 ALA A CA 1
ATOM 712 C C . ALA A 1 84 ? 2.780 -11.657 -10.974 1.00 90.06 84 ALA A C 1
ATOM 714 O O . ALA A 1 84 ? 3.608 -11.052 -11.652 1.00 90.06 84 ALA A O 1
ATOM 715 N N . ALA A 1 85 ? 1.477 -11.649 -11.278 1.00 91.88 85 ALA A N 1
ATOM 716 C CA . ALA A 1 85 ? 0.947 -10.945 -12.443 1.00 91.88 85 ALA A CA 1
ATOM 717 C C . ALA A 1 85 ? 1.179 -9.426 -12.368 1.00 91.88 85 ALA A C 1
ATOM 719 O O . ALA A 1 85 ? 1.545 -8.812 -13.373 1.00 91.88 85 ALA A O 1
ATOM 720 N N . ALA A 1 86 ? 0.997 -8.820 -11.192 1.00 92.25 86 ALA A N 1
ATOM 721 C CA . ALA A 1 86 ? 1.239 -7.392 -10.996 1.00 92.25 86 ALA A CA 1
ATOM 722 C C . ALA A 1 86 ? 2.721 -7.022 -11.149 1.00 92.25 86 ALA A C 1
ATOM 724 O O . ALA A 1 86 ? 3.054 -6.013 -11.775 1.00 92.25 86 ALA A O 1
ATOM 725 N N . LEU A 1 87 ? 3.617 -7.858 -10.620 1.00 90.69 87 LEU A N 1
ATOM 726 C CA . LEU A 1 87 ? 5.060 -7.670 -10.744 1.00 90.69 87 LEU A CA 1
ATOM 727 C C . LEU A 1 87 ? 5.552 -7.882 -12.178 1.00 90.69 87 LEU A C 1
ATOM 729 O O . LEU A 1 87 ? 6.328 -7.064 -12.670 1.00 90.69 87 LEU A O 1
ATOM 733 N N . ALA A 1 88 ? 5.036 -8.889 -12.885 1.00 90.00 88 ALA A N 1
ATOM 734 C CA . ALA A 1 88 ? 5.376 -9.14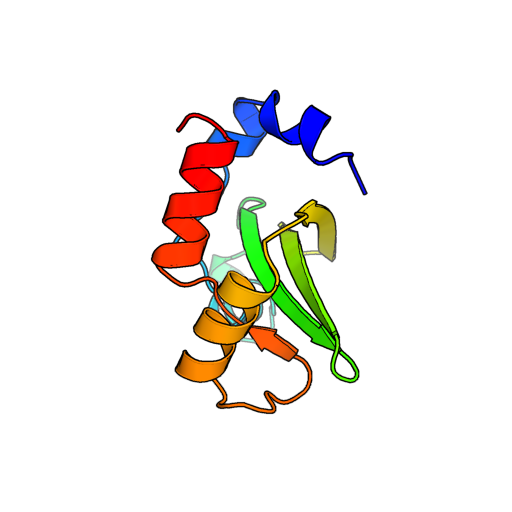4 -14.285 1.00 90.00 88 ALA A CA 1
ATOM 735 C C . ALA A 1 88 ? 5.085 -7.933 -15.189 1.00 90.00 88 ALA A C 1
ATOM 737 O O . ALA A 1 88 ? 5.859 -7.636 -16.099 1.00 90.00 88 ALA A O 1
ATOM 738 N N . ARG A 1 89 ? 4.014 -7.179 -14.900 1.00 88.69 89 ARG A N 1
ATOM 739 C CA . ARG A 1 89 ? 3.661 -5.941 -15.622 1.00 88.69 89 ARG A CA 1
ATOM 740 C C . ARG A 1 89 ? 4.607 -4.767 -15.344 1.00 88.69 89 ARG A C 1
ATOM 742 O O . ARG A 1 89 ? 4.675 -3.860 -16.167 1.00 88.69 89 ARG A O 1
ATOM 749 N N . GLN A 1 90 ? 5.300 -4.759 -14.204 1.00 84.69 90 GLN A N 1
ATOM 750 C CA . GLN A 1 90 ? 6.120 -3.627 -13.746 1.00 84.69 90 GLN A CA 1
ATOM 751 C C . GLN A 1 90 ? 7.633 -3.877 -13.844 1.00 84.69 90 GLN A C 1
ATOM 753 O O . GLN A 1 90 ? 8.395 -2.931 -14.028 1.00 84.69 90 GLN A O 1
ATOM 758 N N . GLY A 1 91 ? 8.076 -5.129 -13.725 1.00 73.19 91 GLY A N 1
ATOM 759 C CA . GLY A 1 91 ? 9.493 -5.498 -13.645 1.00 73.19 91 GLY A CA 1
ATOM 760 C C . GLY A 1 91 ? 9.851 -6.838 -14.293 1.00 73.19 91 GLY A C 1
ATOM 761 O O . GLY A 1 91 ? 11.005 -7.245 -14.198 1.00 73.19 91 GLY A O 1
ATOM 762 N N . GLY A 1 92 ? 8.905 -7.503 -14.968 1.00 71.12 92 GLY A N 1
ATOM 763 C CA . GLY A 1 92 ? 9.111 -8.831 -15.558 1.00 71.12 92 GLY A CA 1
ATOM 764 C C . GLY A 1 92 ? 9.090 -9.965 -14.524 1.00 71.12 92 GLY A C 1
ATOM 765 O O . GLY A 1 92 ? 8.649 -9.774 -13.393 1.00 71.12 92 GLY A O 1
ATOM 766 N N . ASP A 1 93 ? 9.545 -11.155 -14.923 1.00 71.19 93 ASP A N 1
ATOM 767 C CA . ASP A 1 93 ? 9.438 -12.382 -14.113 1.00 71.19 93 ASP A CA 1
ATOM 768 C C . ASP A 1 93 ? 10.361 -12.409 -12.874 1.00 71.19 93 ASP A C 1
ATOM 770 O O . ASP A 1 93 ? 10.099 -13.157 -11.935 1.00 71.19 93 ASP A O 1
ATOM 774 N N . ASP A 1 94 ? 11.421 -11.591 -12.854 1.00 74.31 94 ASP A N 1
ATOM 775 C CA . ASP A 1 94 ? 12.355 -11.445 -11.725 1.00 74.31 94 ASP A CA 1
ATOM 776 C C . ASP A 1 94 ? 12.554 -9.954 -11.386 1.00 74.31 94 ASP A C 1
ATOM 778 O O . ASP A 1 94 ? 13.525 -9.322 -11.821 1.00 74.31 94 ASP A O 1
ATOM 782 N N . PRO A 1 95 ? 11.588 -9.339 -10.681 1.00 78.69 95 PRO A N 1
ATOM 783 C CA . PRO A 1 95 ? 11.641 -7.922 -10.365 1.00 78.69 95 PRO A CA 1
ATOM 784 C C . PRO A 1 95 ? 12.771 -7.631 -9.361 1.00 78.69 95 PRO A C 1
ATOM 786 O O . PRO A 1 95 ? 12.900 -8.328 -8.349 1.00 78.69 95 PRO A O 1
ATOM 789 N N . PRO A 1 96 ? 13.571 -6.566 -9.567 1.00 83.88 96 PRO A N 1
ATOM 790 C CA . PRO A 1 96 ? 14.607 -6.184 -8.616 1.00 83.88 96 PRO A CA 1
ATOM 791 C C . PRO A 1 96 ? 14.036 -5.863 -7.226 1.00 83.88 96 PRO A C 1
ATOM 793 O O . PRO A 1 96 ? 12.858 -5.548 -7.052 1.00 83.88 96 PRO A O 1
ATOM 796 N N . HIS A 1 97 ? 14.899 -5.898 -6.213 1.00 87.69 97 HIS A N 1
ATOM 797 C CA . HIS A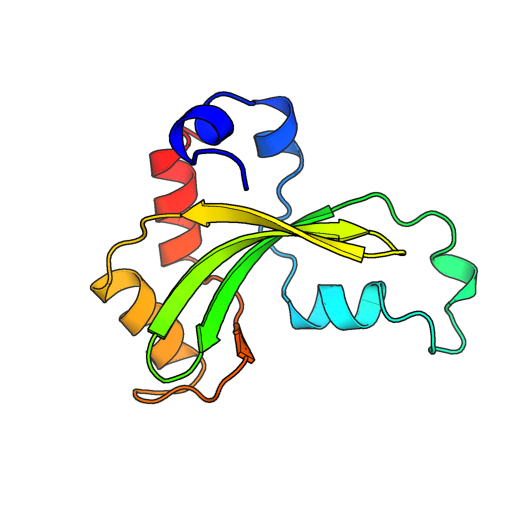 1 97 ? 14.531 -5.526 -4.847 1.00 87.69 97 HIS A CA 1
ATOM 798 C C . HIS A 1 97 ? 13.993 -4.094 -4.796 1.00 87.69 97 HIS A C 1
ATOM 800 O O . HIS A 1 97 ? 14.632 -3.172 -5.309 1.00 87.69 97 HIS A O 1
ATOM 806 N N . GLY A 1 98 ? 12.856 -3.889 -4.133 1.00 88.56 98 GLY A N 1
ATOM 807 C CA . GLY A 1 98 ? 12.253 -2.564 -4.070 1.00 88.56 98 GLY A CA 1
ATOM 808 C C . GLY A 1 98 ? 10.797 -2.553 -3.632 1.00 88.56 98 GLY A C 1
ATOM 809 O O . GLY A 1 98 ? 10.257 -3.546 -3.147 1.00 88.56 98 GLY A O 1
ATOM 810 N N . GLN A 1 99 ? 10.180 -1.385 -3.797 1.00 90.19 99 GLN A N 1
ATOM 811 C CA . GLN A 1 99 ? 8.754 -1.165 -3.583 1.00 90.19 99 GLN A CA 1
ATOM 812 C C . GLN A 1 99 ? 8.102 -0.836 -4.920 1.00 90.19 99 GLN A C 1
ATOM 814 O O . GLN A 1 99 ? 8.536 0.088 -5.606 1.00 90.19 99 GLN A O 1
ATOM 819 N N . TYR A 1 100 ? 7.051 -1.573 -5.250 1.00 91.50 100 TYR A N 1
ATOM 820 C CA . TYR A 1 100 ? 6.279 -1.424 -6.477 1.00 91.50 100 TYR A CA 1
ATOM 821 C C . TYR A 1 100 ? 4.876 -0.930 -6.149 1.00 91.50 100 TYR A C 1
ATOM 823 O O . TYR A 1 100 ? 4.353 -1.176 -5.054 1.00 91.50 100 TYR A O 1
ATOM 831 N N . ALA A 1 101 ? 4.278 -0.208 -7.091 1.00 92.19 101 ALA A N 1
ATOM 832 C CA . ALA A 1 101 ? 2.898 0.227 -6.964 1.00 92.19 101 ALA A CA 1
ATOM 833 C C . ALA A 1 101 ? 1.957 -0.981 -7.059 1.00 92.19 101 ALA A C 1
ATOM 835 O O . ALA A 1 101 ? 2.288 -2.000 -7.670 1.00 92.19 101 ALA A O 1
ATOM 836 N N . ILE A 1 102 ? 0.778 -0.874 -6.453 1.00 93.25 102 ILE A N 1
ATOM 837 C CA . ILE A 1 102 ? -0.310 -1.801 -6.762 1.00 93.25 102 ILE A CA 1
ATOM 838 C C . ILE A 1 102 ? -0.909 -1.451 -8.125 1.00 93.25 102 ILE A C 1
ATOM 840 O O . ILE A 1 102 ? -0.904 -0.290 -8.530 1.00 93.25 102 ILE A O 1
ATOM 844 N N . ASP A 1 103 ? -1.430 -2.452 -8.823 1.00 92.38 103 ASP A N 1
ATOM 845 C CA . ASP A 1 103 ? -2.177 -2.265 -10.061 1.00 92.38 103 ASP A CA 1
ATOM 846 C C . ASP A 1 103 ? -3.690 -2.411 -9.831 1.00 92.38 103 ASP A C 1
ATOM 848 O O . ASP A 1 103 ? -4.144 -2.690 -8.717 1.00 92.38 103 ASP A O 1
ATOM 852 N N . GLU A 1 104 ? -4.480 -2.191 -10.885 1.00 93.12 104 GLU A N 1
ATOM 853 C CA . GLU A 1 104 ? -5.945 -2.282 -10.827 1.00 93.12 104 GLU A CA 1
ATOM 854 C C . GLU A 1 104 ? -6.434 -3.648 -10.299 1.00 93.12 104 GLU A C 1
ATOM 856 O O . GLU A 1 104 ? -7.225 -3.652 -9.360 1.00 93.12 104 GLU A O 1
ATOM 861 N N . PRO A 1 105 ? -5.926 -4.814 -10.758 1.00 94.31 105 PRO A N 1
ATOM 862 C CA . PRO A 1 105 ? -6.342 -6.106 -10.205 1.00 94.31 105 PRO A CA 1
ATOM 863 C C . PRO A 1 105 ? -6.095 -6.277 -8.702 1.00 94.31 105 PRO A C 1
ATOM 865 O O . PRO A 1 105 ? -6.937 -6.848 -8.006 1.00 94.31 105 PRO A O 1
ATOM 868 N N . ILE A 1 106 ? -4.956 -5.803 -8.180 1.00 94.19 106 ILE A N 1
ATOM 869 C CA . ILE A 1 106 ? -4.699 -5.838 -6.732 1.00 94.19 106 ILE A CA 1
ATOM 870 C C . ILE A 1 106 ? -5.639 -4.886 -5.994 1.00 94.19 106 ILE A C 1
ATOM 872 O O . ILE A 1 106 ? -6.151 -5.241 -4.931 1.00 94.19 106 ILE A O 1
ATOM 876 N N . ARG A 1 107 ? -5.880 -3.695 -6.549 1.00 93.69 107 ARG A N 1
ATOM 877 C CA . ARG A 1 107 ? -6.816 -2.713 -5.991 1.00 93.69 107 ARG A CA 1
ATOM 878 C C . ARG A 1 107 ? -8.227 -3.290 -5.880 1.00 93.69 107 ARG A C 1
ATOM 880 O O . ARG A 1 107 ? -8.799 -3.243 -4.794 1.00 93.69 107 ARG A O 1
ATOM 887 N N . ASP A 1 108 ? -8.742 -3.877 -6.954 1.00 94.19 108 ASP A N 1
ATOM 888 C CA . ASP A 1 108 ? -10.081 -4.473 -6.998 1.00 94.19 108 ASP A CA 1
ATOM 889 C C . ASP A 1 108 ? -10.213 -5.614 -5.983 1.00 94.19 108 ASP A C 1
ATOM 891 O O . ASP A 1 108 ? -11.202 -5.711 -5.253 1.00 94.19 108 ASP A O 1
ATOM 895 N N . TRP A 1 109 ? -9.183 -6.459 -5.882 1.00 95.06 109 TRP A N 1
ATOM 896 C CA . TRP A 1 109 ? -9.147 -7.538 -4.898 1.00 95.06 109 TRP A CA 1
ATOM 897 C C . TRP A 1 109 ? -9.138 -7.008 -3.455 1.00 95.06 109 TRP A C 1
ATOM 899 O O . TRP A 1 109 ? -9.902 -7.491 -2.618 1.00 95.06 109 TRP A O 1
ATOM 909 N N . LEU A 1 110 ? -8.325 -5.987 -3.163 1.00 93.38 110 LEU A N 1
ATOM 910 C CA . LEU A 1 110 ? -8.273 -5.346 -1.845 1.00 93.38 110 LEU A CA 1
ATOM 911 C C . LEU A 1 110 ? -9.617 -4.715 -1.464 1.00 93.38 110 LEU A C 1
ATOM 913 O O . LEU A 1 110 ? -10.066 -4.880 -0.331 1.00 93.38 110 LEU A O 1
ATOM 917 N N . GLN A 1 111 ? -10.263 -4.009 -2.395 1.00 91.56 111 GLN A N 1
ATOM 918 C CA . GLN A 1 111 ? -11.579 -3.406 -2.171 1.00 91.56 111 GLN A CA 1
ATOM 919 C C . GLN A 1 111 ? -12.639 -4.478 -1.895 1.00 91.56 111 GLN A C 1
ATOM 921 O O . GLN A 1 111 ? -13.395 -4.348 -0.930 1.00 91.56 111 GLN A O 1
ATOM 926 N N . GLY A 1 112 ? -12.618 -5.584 -2.647 1.00 91.50 112 GLY A N 1
ATOM 927 C CA . GLY A 1 112 ? -13.483 -6.739 -2.404 1.00 91.50 112 GLY A CA 1
ATOM 928 C C . GLY A 1 112 ? -13.281 -7.368 -1.021 1.00 91.50 112 GLY A C 1
ATOM 929 O O . GLY A 1 112 ? -14.256 -7.622 -0.314 1.00 91.50 112 GLY A O 1
ATOM 930 N N . GLU A 1 113 ? -12.030 -7.555 -0.590 1.00 90.81 113 GLU A N 1
ATOM 931 C CA . GLU A 1 113 ? -11.702 -8.066 0.752 1.00 90.81 113 GLU A CA 1
ATOM 932 C C . GLU A 1 113 ? -12.157 -7.128 1.880 1.00 90.81 113 GLU A C 1
ATOM 934 O O . GLU A 1 113 ? -12.502 -7.586 2.973 1.00 90.81 113 GLU A O 1
ATOM 939 N N . MET A 1 114 ? -12.140 -5.818 1.633 1.00 87.62 114 MET A N 1
ATOM 940 C CA . MET A 1 114 ? -12.535 -4.782 2.592 1.00 87.62 114 MET A CA 1
ATOM 941 C C . MET A 1 114 ? -14.037 -4.459 2.567 1.00 87.62 114 MET A C 1
ATOM 943 O O . MET A 1 114 ? -14.515 -3.749 3.453 1.00 87.62 114 MET A O 1
ATOM 947 N N . GLY A 1 115 ? -14.781 -4.961 1.578 1.00 84.81 115 GLY A N 1
ATOM 948 C CA . GLY A 1 115 ? -16.195 -4.639 1.375 1.00 84.81 115 GLY A CA 1
ATOM 949 C C . GLY A 1 115 ? -16.444 -3.178 0.980 1.00 84.81 115 GLY A C 1
ATOM 950 O O . GLY A 1 115 ? -17.425 -2.591 1.449 1.00 84.81 115 GLY A O 1
ATOM 951 N N . LEU A 1 116 ? -15.535 -2.593 0.190 1.00 81.50 116 LEU A N 1
ATOM 952 C CA . LEU A 1 116 ? -15.620 -1.228 -0.353 1.00 81.50 116 LEU A CA 1
ATOM 953 C C . LEU A 1 116 ? -16.273 -1.187 -1.738 1.00 81.50 116 LEU A C 1
ATOM 955 O O . LEU A 1 116 ? -16.158 -2.184 -2.482 1.00 81.50 116 LEU A O 1
#

Sequence (116 aa):
MRDWNELKNDREVLRRIDWDLTPQEAYEAYQLKSINAWKYRSLPETLYFCIFVWQGHSRLMLIKRSLKQSEEITEVPAPADLMAAALARQGGDDPPHGQYAIDEPIRDWLQGEMGL